Protein AF-A0A550G890-F1 (afdb_monomer_lite)

pLDDT: mean 90.54, std 13.46, range [53.88, 98.62]

Foldseek 3Di:
DDPVVVVVVLVVVLVVCVVVPDDSVNDDDDDDDDDQQVDDDPPDGSCVVPVPDPDDDD

Secondary structure (DSSP, 8-state):
--HHHHHHHHHHHHHHHHHTT--GGG---------GGG-EETTEEHHHHHSS--S---

Radius of gyration: 16.65 Å; chains: 1; bounding box: 33×26×40 Å

Sequence (58 aa):
MSLDNKKKIVQGITTVLEEIGIPRNAITVIIYEAPKENWATGGQLHSERFDAFPGPRP

Structure (mmCIF, N/CA/C/O backbone):
data_AF-A0A550G890-F1
#
_entry.id   AF-A0A550G890-F1
#
loop_
_atom_site.group_PDB
_atom_site.id
_atom_site.type_symbol
_atom_site.label_atom_id
_atom_site.label_alt_id
_atom_site.label_comp_id
_atom_site.label_asym_id
_atom_site.label_entity_id
_atom_site.label_seq_id
_atom_site.pdbx_PDB_ins_code
_atom_site.Cartn_x
_atom_site.Cartn_y
_atom_site.Cartn_z
_atom_site.occupancy
_atom_site.B_iso_or_equiv
_atom_site.auth_seq_id
_atom_site.auth_comp_id
_atom_site.auth_asym_id
_atom_site.auth_atom_id
_atom_site.pdbx_PDB_model_num
ATOM 1 N N . MET A 1 1 ? 9.496 -0.868 -1.612 1.00 86.56 1 MET A N 1
ATOM 2 C CA . MET A 1 1 ? 9.487 0.039 -0.433 1.00 86.56 1 MET A CA 1
ATOM 3 C C . MET A 1 1 ? 10.084 -0.661 0.791 1.00 86.56 1 MET A C 1
ATOM 5 O O . MET A 1 1 ? 9.943 -1.873 0.894 1.00 86.56 1 MET A O 1
ATOM 9 N N . SER A 1 2 ? 10.730 0.062 1.720 1.00 95.69 2 SER A N 1
ATOM 10 C CA . SER A 1 2 ? 11.257 -0.536 2.964 1.00 95.69 2 SER A CA 1
ATOM 11 C C . SER A 1 2 ? 10.145 -0.952 3.940 1.00 95.69 2 SER A C 1
ATOM 13 O O . SER A 1 2 ? 9.030 -0.426 3.892 1.00 95.69 2 SER A O 1
ATOM 15 N N . LEU A 1 3 ? 10.454 -1.873 4.861 1.00 96.62 3 LEU A N 1
ATOM 16 C CA . LEU A 1 3 ? 9.513 -2.304 5.902 1.00 96.62 3 LEU A CA 1
ATOM 17 C C . LEU A 1 3 ? 9.084 -1.141 6.814 1.00 96.62 3 LEU A C 1
ATOM 19 O O . LEU A 1 3 ? 7.908 -1.034 7.153 1.00 96.62 3 LEU A O 1
ATOM 23 N N . ASP A 1 4 ? 10.003 -0.243 7.170 1.00 97.94 4 ASP A N 1
ATOM 24 C CA . ASP A 1 4 ? 9.686 0.904 8.030 1.00 97.94 4 ASP A CA 1
ATOM 25 C C . ASP A 1 4 ? 8.735 1.896 7.356 1.00 97.94 4 ASP A C 1
ATOM 27 O O . ASP A 1 4 ? 7.834 2.432 8.002 1.00 97.94 4 ASP A O 1
ATOM 31 N N . ASN A 1 5 ? 8.861 2.084 6.040 1.00 97.88 5 ASN A N 1
ATOM 32 C CA . ASN A 1 5 ? 7.913 2.899 5.284 1.00 97.88 5 ASN A CA 1
ATOM 33 C C . ASN A 1 5 ? 6.534 2.225 5.212 1.00 97.88 5 ASN A C 1
ATOM 35 O O . ASN A 1 5 ? 5.526 2.902 5.404 1.00 97.88 5 ASN A O 1
ATOM 39 N N . LYS A 1 6 ? 6.476 0.895 5.039 1.00 98.00 6 LYS A N 1
ATOM 40 C CA . LYS A 1 6 ? 5.213 0.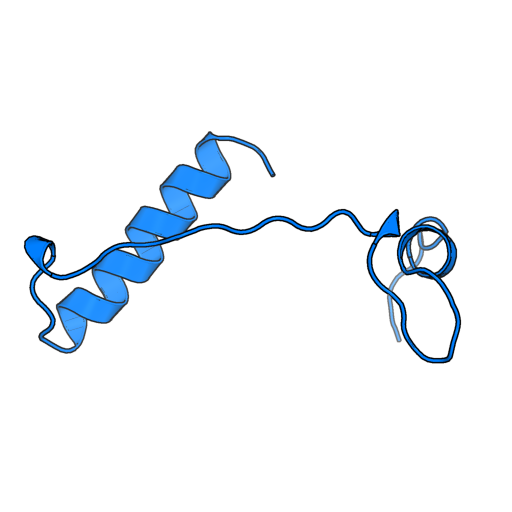134 5.103 1.00 98.00 6 LYS A CA 1
ATOM 41 C C . LYS A 1 6 ? 4.509 0.332 6.450 1.00 98.00 6 LYS A C 1
ATOM 43 O O . LYS A 1 6 ? 3.316 0.621 6.466 1.00 98.00 6 LYS A O 1
ATOM 48 N N . LYS A 1 7 ? 5.245 0.257 7.568 1.00 98.25 7 LYS A N 1
ATOM 49 C CA . LYS A 1 7 ? 4.701 0.496 8.920 1.00 98.25 7 LYS A CA 1
ATOM 50 C C . LYS A 1 7 ? 4.097 1.894 9.058 1.00 98.25 7 LYS A C 1
ATOM 52 O O . LYS A 1 7 ? 2.961 2.020 9.507 1.00 98.25 7 LYS A O 1
ATOM 57 N N . LYS A 1 8 ? 4.829 2.929 8.628 1.00 98.25 8 LYS A N 1
ATOM 58 C CA . LYS A 1 8 ? 4.354 4.323 8.669 1.00 98.25 8 LYS A CA 1
ATOM 59 C C . LYS A 1 8 ? 3.067 4.513 7.866 1.00 98.25 8 LYS A C 1
ATOM 61 O O . LYS A 1 8 ? 2.144 5.156 8.355 1.00 98.25 8 LYS A O 1
ATOM 66 N N . ILE A 1 9 ? 2.985 3.925 6.671 1.00 98.06 9 ILE A N 1
ATOM 67 C CA . ILE A 1 9 ? 1.796 4.010 5.811 1.00 98.06 9 ILE A CA 1
ATOM 68 C C . ILE A 1 9 ? 0.590 3.334 6.463 1.00 98.06 9 ILE A C 1
ATOM 70 O O . ILE A 1 9 ? -0.460 3.962 6.574 1.00 98.06 9 ILE A O 1
ATOM 74 N N . VAL A 1 10 ? 0.730 2.085 6.922 1.00 98.06 10 VAL A N 1
ATOM 75 C CA . VAL A 1 10 ? -0.382 1.356 7.559 1.00 98.06 10 VAL A CA 1
ATOM 76 C C . VAL A 1 10 ? -0.892 2.118 8.780 1.00 98.06 10 VAL A C 1
ATOM 78 O O . VAL A 1 10 ? -2.103 2.272 8.940 1.00 98.06 10 VAL A O 1
ATOM 81 N N . GLN A 1 11 ? 0.014 2.642 9.611 1.00 98.31 11 GLN A N 1
ATOM 82 C CA . GLN A 1 11 ? -0.360 3.423 10.787 1.00 98.31 11 GLN A CA 1
ATOM 83 C C . GLN A 1 11 ? -1.095 4.711 10.405 1.00 98.31 11 GLN A C 1
ATOM 85 O O . GLN A 1 11 ? -2.159 4.973 10.956 1.00 98.31 11 GLN A O 1
ATOM 90 N N . GLY A 1 12 ? -0.565 5.475 9.446 1.00 98.38 12 GLY A N 1
ATOM 91 C CA . GLY A 1 12 ? -1.168 6.728 8.993 1.00 98.38 12 GLY A CA 1
ATOM 92 C C . GLY A 1 12 ? -2.561 6.538 8.392 1.00 98.38 12 GLY A C 1
ATOM 93 O O . GLY A 1 12 ? -3.493 7.222 8.804 1.00 98.38 12 GLY A O 1
ATOM 94 N N . ILE A 1 13 ? -2.728 5.569 7.482 1.00 98.12 13 ILE A N 1
ATOM 95 C CA . ILE A 1 13 ? -4.036 5.249 6.882 1.00 98.12 13 ILE A CA 1
ATOM 96 C C . ILE A 1 13 ? -5.040 4.854 7.969 1.00 98.12 13 ILE A C 1
ATOM 98 O O . ILE A 1 13 ? -6.161 5.353 7.980 1.00 98.12 13 ILE A O 1
ATOM 102 N N . THR A 1 14 ? -4.631 3.986 8.899 1.00 98.62 14 THR A N 1
ATOM 103 C CA . THR A 1 14 ? -5.513 3.527 9.981 1.00 98.62 14 THR A CA 1
ATOM 104 C C . THR A 1 14 ? -5.973 4.690 10.859 1.00 98.62 14 THR A C 1
ATOM 106 O O . THR A 1 14 ? -7.150 4.755 11.191 1.00 98.62 14 THR A O 1
ATOM 109 N N . THR A 1 15 ? -5.076 5.619 11.208 1.00 98.56 15 THR A N 1
ATOM 110 C CA . THR A 1 15 ? -5.417 6.797 12.022 1.00 98.56 15 THR A CA 1
ATOM 111 C C . THR A 1 15 ? -6.431 7.703 11.323 1.00 98.56 15 THR A C 1
ATOM 113 O O . THR A 1 15 ? -7.423 8.070 11.939 1.00 98.56 15 THR A O 1
ATOM 116 N N . VAL A 1 16 ? -6.250 8.006 10.032 1.00 98.50 16 VAL A N 1
ATOM 117 C CA . VAL A 1 16 ? -7.201 8.853 9.281 1.00 98.50 16 VAL A CA 1
ATOM 118 C C . VAL A 1 16 ? -8.596 8.222 9.223 1.00 98.50 16 VAL A C 1
ATOM 120 O O . VAL A 1 16 ? -9.604 8.912 9.350 1.00 98.50 16 VAL A O 1
ATOM 123 N N . LEU A 1 17 ? -8.672 6.900 9.045 1.00 98.38 17 LEU A N 1
ATOM 124 C CA . LEU A 1 17 ? -9.950 6.186 9.036 1.00 98.38 17 LEU A CA 1
ATOM 125 C C . LEU A 1 17 ? -10.602 6.141 10.429 1.00 98.38 17 LEU A C 1
ATOM 127 O O . LEU A 1 17 ? -11.824 6.223 10.542 1.00 98.38 17 LEU A O 1
ATOM 131 N N . GLU A 1 18 ? -9.801 6.058 11.489 1.00 98.25 18 GLU A N 1
ATOM 132 C CA . GLU A 1 18 ? -10.286 6.157 12.867 1.00 98.25 18 GLU A CA 1
ATOM 133 C C . GLU A 1 18 ? -10.864 7.542 13.180 1.00 98.25 18 GLU A C 1
ATOM 135 O O . GLU A 1 18 ? -11.936 7.633 13.777 1.00 98.25 18 GLU A O 1
ATOM 140 N N . GLU A 1 19 ? -10.225 8.615 12.708 1.00 98.31 19 GLU A N 1
ATOM 141 C CA . GLU A 1 19 ? -10.689 9.999 12.890 1.00 98.31 19 GLU A CA 1
ATOM 142 C C . GLU A 1 19 ? -12.066 10.263 12.261 1.00 98.31 19 GLU A C 1
ATOM 144 O O . GLU A 1 19 ? -12.825 11.088 12.769 1.00 98.31 19 GLU A O 1
ATOM 149 N N . ILE A 1 20 ? -12.428 9.537 11.199 1.00 98.19 20 ILE A N 1
ATOM 150 C CA . ILE A 1 20 ? -13.760 9.613 10.573 1.00 98.19 20 ILE A CA 1
ATOM 151 C C . ILE A 1 20 ? -14.765 8.601 11.154 1.00 98.19 20 ILE A C 1
ATOM 153 O O . ILE A 1 20 ? -15.860 8.439 10.616 1.00 98.19 20 ILE A O 1
ATOM 157 N N . GLY A 1 21 ? -14.414 7.927 12.255 1.00 98.19 21 GLY A N 1
ATOM 158 C CA . GLY A 1 21 ? -15.311 7.069 13.033 1.00 98.19 21 GLY A CA 1
ATOM 159 C C . GLY A 1 21 ? -15.249 5.573 12.715 1.00 98.19 21 GLY A C 1
ATOM 160 O O . GLY A 1 21 ? -16.106 4.827 13.190 1.00 98.19 21 GLY A O 1
ATOM 161 N N . ILE A 1 22 ? -14.270 5.102 11.935 1.00 98.38 22 ILE A N 1
ATOM 162 C CA . ILE A 1 22 ? -14.106 3.668 11.649 1.00 98.38 22 ILE A CA 1
ATOM 163 C C . ILE A 1 22 ? -13.214 3.038 12.729 1.00 98.38 22 ILE A C 1
ATOM 165 O O . ILE A 1 22 ? -12.051 3.413 12.860 1.00 98.38 22 ILE A O 1
ATOM 169 N N . PRO A 1 23 ? -13.690 2.049 13.501 1.00 98.12 23 PRO A N 1
ATOM 170 C CA . PRO A 1 23 ? -12.893 1.485 14.583 1.00 98.12 23 PRO A CA 1
ATOM 171 C C . PRO A 1 23 ? -11.684 0.707 14.037 1.00 98.12 23 PRO A C 1
ATOM 173 O O . PRO A 1 23 ? -11.793 -0.023 13.051 1.00 98.12 23 PRO A O 1
ATOM 176 N N . ARG A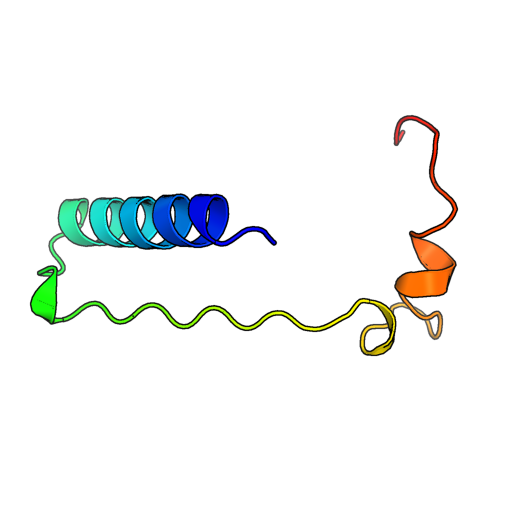 1 24 ? -10.520 0.817 14.700 1.00 97.31 24 ARG A N 1
ATOM 177 C CA . ARG A 1 24 ? -9.244 0.237 14.213 1.00 97.31 24 ARG A CA 1
ATOM 178 C C . ARG A 1 24 ? -9.312 -1.255 13.911 1.00 97.31 24 ARG A C 1
ATOM 180 O O . ARG A 1 24 ? -8.680 -1.714 12.969 1.00 97.31 24 ARG A O 1
ATOM 187 N N . ASN A 1 25 ? -10.071 -2.013 14.697 1.00 97.12 25 ASN A N 1
ATOM 188 C CA . ASN A 1 25 ? -10.235 -3.457 14.518 1.00 97.12 25 ASN A CA 1
ATOM 189 C C . ASN A 1 25 ? -11.045 -3.840 13.265 1.00 97.12 25 ASN A C 1
ATOM 191 O O . ASN A 1 25 ? -10.993 -4.995 12.855 1.00 97.12 25 ASN A O 1
ATOM 195 N N . ALA A 1 26 ? -11.775 -2.901 12.660 1.00 98.00 26 ALA A N 1
ATOM 196 C CA . ALA A 1 26 ? -12.466 -3.091 11.386 1.00 98.00 26 ALA A CA 1
ATOM 197 C C . ALA A 1 26 ? -11.595 -2.715 10.172 1.00 98.00 26 ALA A C 1
ATOM 199 O O . ALA A 1 26 ? -12.019 -2.895 9.032 1.00 98.00 26 ALA A O 1
ATOM 200 N N . ILE A 1 27 ? -10.382 -2.194 10.392 1.00 97.94 27 ILE A N 1
ATOM 201 C CA . ILE A 1 27 ? -9.495 -1.712 9.332 1.00 97.94 27 ILE A CA 1
ATOM 202 C C . ILE A 1 27 ? -8.458 -2.787 9.007 1.00 97.94 27 ILE A C 1
ATOM 204 O O . ILE A 1 27 ? -7.665 -3.192 9.852 1.00 97.94 27 ILE A O 1
ATOM 208 N N . THR A 1 28 ? -8.422 -3.214 7.745 1.00 98.00 28 THR A N 1
ATOM 209 C CA . THR A 1 28 ? -7.363 -4.072 7.198 1.00 98.00 28 THR A CA 1
ATOM 210 C C . THR A 1 28 ? -6.714 -3.366 6.016 1.00 98.00 28 THR A C 1
ATOM 212 O O . THR A 1 28 ? -7.388 -3.031 5.045 1.00 98.00 28 THR A O 1
ATOM 215 N N . VAL A 1 29 ? -5.400 -3.146 6.085 1.00 97.56 29 VAL A N 1
ATOM 216 C CA . VAL A 1 29 ? -4.634 -2.498 5.011 1.00 97.56 29 VAL A CA 1
ATOM 217 C C . VAL A 1 29 ? -3.847 -3.553 4.240 1.00 97.56 29 VAL A C 1
ATOM 219 O O . VAL A 1 29 ? -2.997 -4.237 4.807 1.00 97.56 29 VAL A O 1
ATOM 222 N N . ILE A 1 30 ? -4.096 -3.655 2.935 1.00 97.50 30 ILE A N 1
ATOM 223 C CA . ILE A 1 30 ? -3.346 -4.521 2.020 1.00 97.50 30 ILE A CA 1
ATOM 224 C C . ILE A 1 30 ? -2.450 -3.633 1.159 1.00 97.50 30 ILE A C 1
ATOM 226 O O . ILE A 1 30 ? -2.937 -2.785 0.415 1.00 97.50 30 ILE A O 1
ATOM 230 N N . ILE A 1 31 ? -1.134 -3.829 1.254 1.00 97.00 31 ILE A N 1
ATOM 231 C CA . ILE A 1 31 ? -0.169 -3.149 0.385 1.00 97.00 31 ILE A CA 1
ATOM 232 C C . ILE A 1 31 ? 0.168 -4.084 -0.770 1.00 97.00 31 ILE A C 1
ATOM 234 O O . ILE A 1 31 ? 0.847 -5.092 -0.577 1.00 97.00 31 ILE A O 1
ATOM 238 N N . TYR A 1 32 ? -0.275 -3.717 -1.967 1.00 95.69 32 TYR A N 1
ATOM 239 C CA . TYR A 1 32 ? 0.115 -4.371 -3.207 1.00 95.69 32 TYR A CA 1
ATOM 240 C C . TYR A 1 32 ? 1.170 -3.520 -3.914 1.00 95.69 32 TYR A C 1
ATOM 242 O O . TYR A 1 32 ? 0.906 -2.389 -4.319 1.00 95.69 32 TYR A O 1
ATOM 250 N N . GLU A 1 33 ? 2.383 -4.054 -4.024 1.00 93.06 33 GLU A N 1
ATOM 251 C CA . GLU A 1 33 ? 3.445 -3.464 -4.832 1.00 93.06 33 GLU A CA 1
ATOM 252 C C . GLU A 1 33 ? 3.489 -4.208 -6.155 1.00 93.06 33 GLU A C 1
ATOM 254 O O . GLU A 1 33 ? 3.638 -5.430 -6.173 1.00 93.06 33 GLU A O 1
ATOM 259 N N . ALA A 1 34 ? 3.397 -3.476 -7.256 1.00 93.31 34 ALA A N 1
ATOM 260 C CA . ALA A 1 34 ? 3.614 -4.055 -8.560 1.00 93.31 34 ALA A CA 1
ATOM 261 C C . ALA A 1 34 ? 4.834 -3.389 -9.212 1.00 93.31 34 ALA A C 1
ATOM 263 O O . ALA A 1 34 ? 4.886 -2.158 -9.301 1.00 93.31 34 ALA A O 1
ATOM 264 N N . PRO A 1 35 ? 5.843 -4.193 -9.590 1.00 91.50 35 PRO A N 1
ATOM 265 C CA . PRO A 1 35 ? 7.063 -3.693 -10.206 1.00 91.50 35 PRO A CA 1
ATOM 266 C C . PRO A 1 35 ? 6.771 -2.895 -11.479 1.00 91.50 35 PRO A C 1
ATOM 268 O O . PRO A 1 35 ? 5.799 -3.177 -12.187 1.00 91.50 35 PRO A O 1
ATOM 271 N N . LYS A 1 36 ? 7.619 -1.907 -11.782 1.00 90.50 36 LYS A N 1
ATOM 272 C CA . LYS A 1 36 ? 7.442 -1.032 -12.951 1.00 90.50 36 LYS A CA 1
ATOM 273 C C . LYS A 1 36 ? 7.489 -1.808 -14.273 1.00 90.50 36 LYS A C 1
ATOM 275 O O . LYS A 1 36 ? 6.911 -1.372 -15.263 1.00 90.50 36 LYS A O 1
ATOM 280 N N . GLU A 1 37 ? 8.143 -2.961 -14.282 1.00 93.50 37 GLU A N 1
ATOM 281 C CA . GLU A 1 37 ? 8.231 -3.896 -15.403 1.00 93.50 37 GLU A CA 1
ATOM 282 C C . GLU A 1 37 ? 6.872 -4.519 -15.748 1.00 93.50 37 GLU A C 1
ATOM 284 O O . GLU A 1 37 ? 6.679 -5.004 -16.857 1.00 93.50 37 GLU A O 1
ATOM 289 N N . ASN A 1 38 ? 5.909 -4.476 -14.825 1.00 94.62 38 ASN A N 1
ATOM 290 C CA . ASN A 1 38 ? 4.570 -5.026 -15.022 1.00 94.62 38 ASN A CA 1
ATOM 291 C C . ASN A 1 38 ? 3.539 -3.945 -15.402 1.00 94.62 38 ASN A C 1
ATOM 293 O O . ASN A 1 38 ? 2.342 -4.228 -15.437 1.00 94.62 38 ASN A O 1
ATOM 297 N N . TRP A 1 39 ? 3.964 -2.684 -15.556 1.00 94.50 39 TRP A N 1
ATOM 298 C CA . TRP A 1 39 ? 3.098 -1.506 -15.690 1.00 94.50 39 TRP A CA 1
ATOM 299 C C . TRP A 1 39 ? 3.448 -0.759 -16.971 1.00 94.50 39 TRP A C 1
ATOM 301 O O . TRP A 1 39 ? 4.621 -0.609 -17.300 1.00 94.50 39 TRP A O 1
ATOM 311 N N . ALA A 1 40 ? 2.443 -0.266 -17.698 1.00 94.69 40 ALA A N 1
ATOM 312 C CA . ALA A 1 40 ? 2.663 0.437 -18.957 1.00 94.69 40 ALA A CA 1
ATOM 313 C C . ALA A 1 40 ? 1.701 1.611 -19.157 1.00 94.69 40 ALA A C 1
ATOM 315 O O . ALA A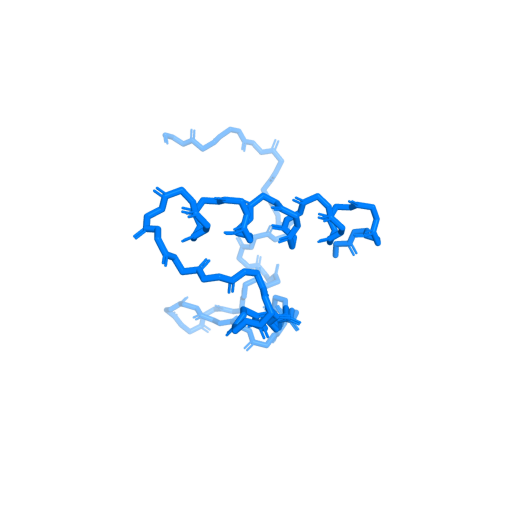 1 40 ? 0.575 1.632 -18.658 1.00 94.69 40 ALA A O 1
ATOM 316 N N . THR A 1 41 ? 2.123 2.607 -19.934 1.00 95.38 41 THR A N 1
ATOM 317 C CA . THR A 1 41 ? 1.245 3.692 -20.396 1.00 95.38 41 THR A CA 1
ATOM 318 C C . THR A 1 41 ? 1.624 4.092 -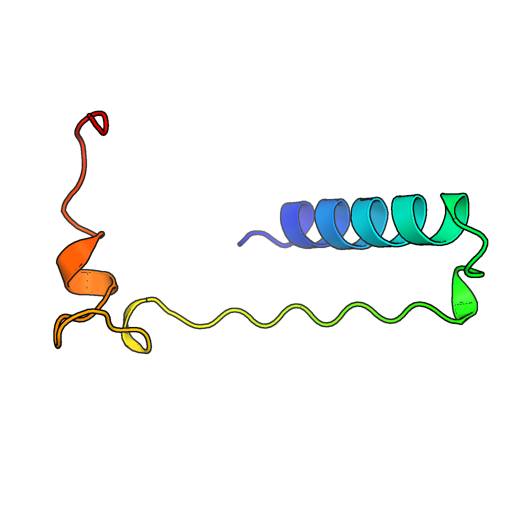21.810 1.00 95.38 41 THR A C 1
ATOM 320 O O . THR A 1 41 ? 2.788 4.387 -22.072 1.00 95.38 41 THR A O 1
ATOM 323 N N . GLY A 1 42 ? 0.643 4.126 -22.717 1.00 94.31 42 GLY A N 1
ATOM 324 C CA . GLY A 1 42 ? 0.885 4.422 -24.133 1.00 94.31 42 GLY A CA 1
ATOM 325 C C . GLY A 1 42 ? 1.731 3.357 -24.838 1.00 94.31 42 GLY A C 1
ATOM 326 O O . GLY A 1 42 ? 2.474 3.687 -25.751 1.00 94.31 42 GLY A O 1
ATOM 327 N N . GLY A 1 43 ? 1.666 2.103 -24.378 1.00 95.12 43 GLY A N 1
ATOM 328 C CA . GLY A 1 43 ? 2.450 0.997 -24.937 1.00 95.12 43 GLY A CA 1
ATOM 329 C C . GLY A 1 43 ? 3.902 0.910 -24.454 1.00 95.12 43 GLY A C 1
ATOM 330 O O . GLY A 1 43 ? 4.615 0.027 -24.909 1.00 95.12 43 GLY A O 1
ATOM 331 N N . GLN A 1 44 ? 4.338 1.775 -23.531 1.00 94.62 44 GLN A N 1
ATOM 332 C CA . GLN A 1 44 ? 5.700 1.760 -22.985 1.00 94.62 44 GLN A CA 1
ATOM 333 C C . GLN A 1 44 ? 5.716 1.290 -21.527 1.00 94.62 44 GLN A C 1
ATOM 335 O O . GLN A 1 44 ? 4.925 1.799 -20.719 1.00 94.62 44 GLN A O 1
ATOM 340 N N . LEU A 1 45 ? 6.624 0.364 -21.192 1.00 94.25 45 LEU A N 1
ATOM 341 C CA . LEU A 1 45 ? 6.826 -0.103 -19.819 1.00 94.25 45 LEU A CA 1
ATOM 342 C C . LEU A 1 45 ? 7.311 1.037 -18.922 1.00 94.25 45 LEU A C 1
ATOM 344 O O . LEU A 1 45 ? 8.092 1.901 -19.323 1.00 94.25 45 LEU A O 1
ATOM 348 N N . HIS A 1 46 ? 6.845 1.051 -17.678 1.00 93.44 46 HIS 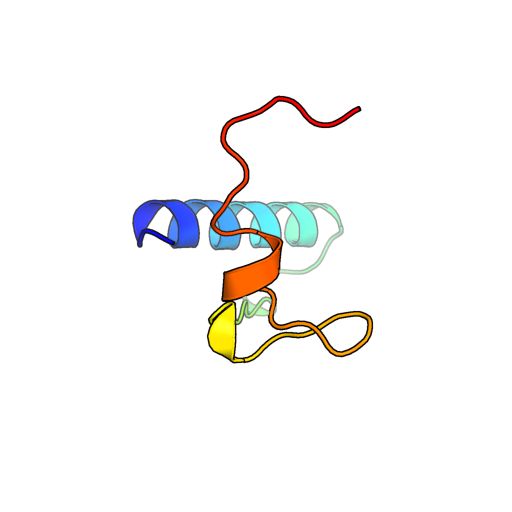A N 1
ATOM 349 C CA . HIS A 1 46 ? 7.216 2.076 -16.706 1.00 93.44 46 HIS A CA 1
ATOM 350 C C . HIS A 1 46 ? 8.663 1.941 -16.243 1.00 93.44 46 HIS A C 1
ATOM 352 O O . HIS A 1 46 ? 9.242 2.952 -15.846 1.00 93.44 46 HIS A O 1
ATOM 358 N N . SER A 1 47 ? 9.248 0.742 -16.311 1.00 90.94 47 SER A N 1
ATOM 359 C CA . SER A 1 47 ? 10.683 0.548 -16.087 1.00 90.94 47 SER A CA 1
ATOM 360 C C . SER A 1 47 ? 11.468 1.367 -17.113 1.00 90.94 47 SER A C 1
ATOM 362 O O . SER A 1 47 ? 12.220 2.254 -16.749 1.00 90.94 47 SER A O 1
ATOM 364 N N . GLU A 1 48 ? 11.161 1.240 -18.401 1.00 91.25 48 GLU A N 1
ATOM 365 C CA . GLU A 1 48 ? 11.819 2.009 -19.469 1.00 91.25 48 GLU A CA 1
ATOM 366 C C . GLU A 1 48 ? 11.511 3.513 -19.412 1.00 91.25 48 GLU A C 1
ATOM 368 O O . GLU A 1 48 ? 12.397 4.356 -19.555 1.00 91.25 48 GLU A O 1
ATOM 373 N N . ARG A 1 49 ? 10.239 3.866 -19.197 1.00 88.38 49 ARG A N 1
ATOM 374 C CA . ARG A 1 49 ? 9.768 5.256 -19.238 1.00 88.38 49 ARG A CA 1
ATOM 375 C C . ARG A 1 49 ? 10.281 6.098 -18.069 1.00 88.38 49 ARG A C 1
ATOM 377 O O . ARG A 1 49 ? 10.429 7.310 -18.215 1.00 88.38 49 ARG A O 1
ATOM 384 N N . PHE A 1 50 ? 10.508 5.482 -16.908 1.00 83.62 50 PHE A N 1
ATOM 385 C CA . PHE A 1 50 ? 10.820 6.188 -15.662 1.00 83.62 50 PHE A CA 1
ATOM 386 C C . PHE A 1 50 ? 12.112 5.726 -14.974 1.00 83.62 50 PHE A C 1
ATOM 388 O O . PHE A 1 50 ? 12.372 6.196 -13.865 1.00 83.62 50 PHE A O 1
ATOM 395 N N . ASP A 1 51 ? 12.916 4.838 -15.567 1.00 69.56 51 ASP A N 1
ATOM 396 C CA . ASP A 1 51 ? 14.271 4.543 -15.061 1.00 69.56 51 ASP A CA 1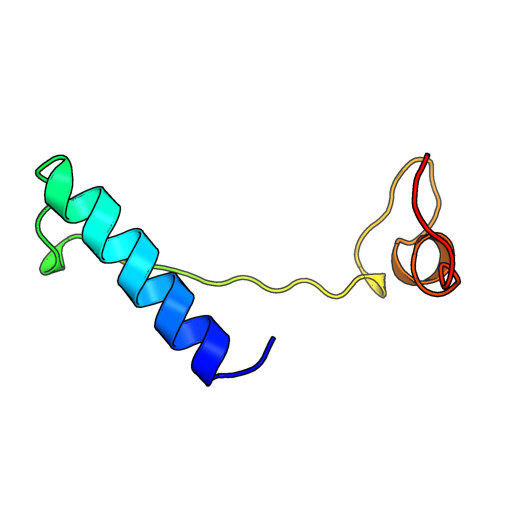
ATOM 397 C C . ASP A 1 51 ? 15.323 5.548 -15.539 1.00 69.56 51 ASP A C 1
ATOM 399 O O . ASP A 1 51 ? 16.380 5.666 -14.927 1.00 69.56 51 ASP A O 1
ATOM 403 N N . ALA A 1 52 ? 15.024 6.339 -16.573 1.00 55.78 52 ALA A N 1
ATOM 404 C CA . ALA A 1 52 ? 15.973 7.281 -17.168 1.00 55.78 52 ALA A CA 1
ATOM 405 C C . ALA A 1 52 ? 15.782 8.753 -16.751 1.00 55.78 52 ALA A C 1
ATOM 407 O O . ALA A 1 52 ? 16.270 9.635 -17.453 1.00 55.78 52 ALA A O 1
ATOM 408 N N . PHE A 1 53 ? 15.089 9.066 -15.649 1.00 57.44 53 PHE A N 1
ATOM 409 C CA . PHE A 1 53 ? 14.837 10.466 -15.264 1.00 57.44 53 PHE A CA 1
ATOM 410 C C . PHE A 1 53 ? 15.687 10.937 -14.063 1.00 57.44 53 PHE A C 1
ATOM 412 O O . PHE A 1 53 ? 15.235 10.849 -12.922 1.00 57.44 53 PHE A O 1
ATOM 419 N N . PRO A 1 54 ? 16.901 11.484 -14.294 1.00 55.00 54 PRO A N 1
ATOM 420 C CA . PRO A 1 54 ? 17.687 12.198 -13.285 1.00 55.00 54 PRO A CA 1
ATOM 421 C C . PRO A 1 54 ? 17.386 13.713 -13.214 1.00 55.00 54 PRO A C 1
ATOM 423 O O . PRO A 1 54 ? 18.028 14.418 -12.441 1.00 55.00 54 PRO A O 1
ATOM 426 N N . GLY A 1 55 ? 16.458 14.245 -14.022 1.00 57.00 55 GLY A N 1
ATOM 427 C CA . GLY A 1 55 ? 16.163 15.687 -14.109 1.00 57.00 55 GLY A CA 1
ATOM 428 C C . GLY A 1 55 ? 14.856 16.116 -13.421 1.00 57.00 55 GLY A C 1
ATOM 429 O O . GLY A 1 55 ? 13.974 15.279 -13.212 1.00 57.00 55 GLY A O 1
ATOM 430 N N . PRO A 1 56 ? 14.688 17.411 -13.077 1.00 53.88 56 PRO A N 1
ATOM 431 C CA . PRO A 1 56 ? 13.444 17.904 -12.494 1.00 53.88 56 PRO A CA 1
ATOM 432 C C . PRO A 1 56 ? 12.319 17.854 -13.538 1.00 53.88 56 PRO A C 1
ATOM 434 O O . PRO A 1 56 ? 12.544 18.116 -14.721 1.00 53.88 56 PRO A O 1
ATOM 437 N N . ARG A 1 57 ? 11.107 17.485 -13.106 1.00 58.94 57 ARG A N 1
ATOM 438 C CA . ARG A 1 57 ? 9.920 17.518 -13.973 1.00 58.94 57 ARG A CA 1
ATOM 439 C C . ARG A 1 57 ? 9.513 18.975 -14.267 1.00 58.94 57 ARG A C 1
ATOM 441 O O . ARG A 1 57 ? 9.718 19.809 -13.384 1.00 58.94 57 ARG A O 1
ATOM 448 N N . PRO A 1 58 ? 8.981 19.260 -15.473 1.00 57.12 58 PRO A N 1
ATOM 449 C CA . PRO A 1 58 ? 8.431 20.571 -15.822 1.00 57.12 58 PRO A CA 1
ATOM 450 C C . PRO A 1 58 ? 7.230 20.950 -14.951 1.00 57.12 58 PRO A C 1
ATOM 452 O O . PRO A 1 58 ? 6.553 20.025 -14.436 1.00 57.12 58 PRO A O 1
#